Protein AF-A0A9E5NAA2-F1 (afdb_monomer_lite)

Foldseek 3Di:
DPPPQWDKAAPPHPLPQPVLVPDPDRDGIDTDRDGRDPCCNVDDDDDDDPPDDPVRVVVVVVVVVVVVVVD

Secondary structure (DSSP, 8-state):
-TTSSEEEEETTSTTS-GGGGGSSS--SEEEEES---SGGGS-------TT--HHHHHHHHHHHHHHHHH-

Structure (mmCIF, N/CA/C/O backbone):
data_AF-A0A9E5NAA2-F1
#
_entry.id   AF-A0A9E5NAA2-F1
#
loop_
_atom_site.group_PDB
_atom_site.id
_atom_site.type_symbol
_atom_site.label_atom_id
_atom_site.label_alt_id
_atom_site.label_comp_id
_atom_site.label_asym_id
_atom_site.label_entity_id
_atom_site.label_seq_id
_atom_site.pdbx_PDB_ins_code
_atom_site.Cartn_x
_atom_site.Cartn_y
_atom_site.Cartn_z
_atom_site.occupancy
_atom_site.B_iso_or_equiv
_atom_site.auth_seq_id
_atom_site.auth_comp_id
_atom_site.auth_asym_id
_atom_site.auth_atom_id
_atom_site.pdbx_PDB_model_num
ATOM 1 N N . VAL A 1 1 ? -0.830 -2.773 23.790 1.00 52.53 1 VAL A N 1
ATOM 2 C CA . VAL A 1 1 ? -0.655 -2.497 22.338 1.00 52.53 1 VAL A CA 1
ATOM 3 C C . VAL A 1 1 ? -0.253 -1.044 22.021 1.00 52.53 1 VAL A C 1
ATOM 5 O O . VAL A 1 1 ? 0.395 -0.838 21.010 1.00 52.53 1 VAL A O 1
ATOM 8 N N . ARG A 1 2 ? -0.468 -0.039 22.890 1.00 52.2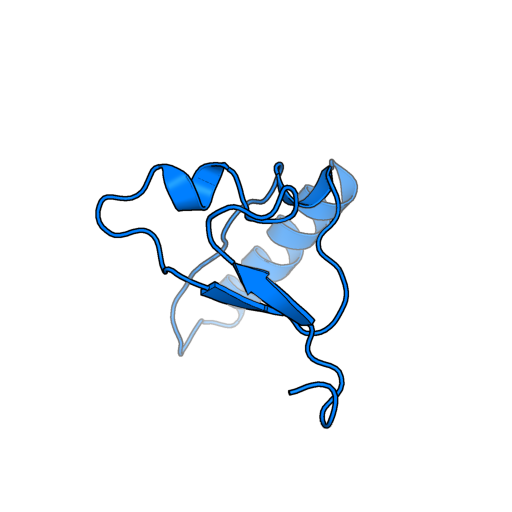8 2 ARG A N 1
ATOM 9 C CA . ARG A 1 2 ? 0.021 1.352 22.679 1.00 52.28 2 ARG A CA 1
ATOM 10 C C . ARG A 1 2 ? 1.547 1.578 22.822 1.00 52.28 2 ARG A C 1
ATOM 12 O O . ARG A 1 2 ? 1.976 2.700 23.046 1.00 52.28 2 ARG A O 1
ATOM 19 N N . GLN A 1 3 ? 2.382 0.543 22.730 1.00 55.91 3 GLN A N 1
ATOM 20 C CA . GLN A 1 3 ? 3.808 0.649 23.087 1.00 55.91 3 GLN A CA 1
ATOM 21 C C . GLN A 1 3 ? 4.759 0.973 21.918 1.00 55.91 3 GLN A C 1
ATOM 23 O O . GLN A 1 3 ? 5.944 1.152 22.162 1.00 55.91 3 GLN A O 1
ATOM 28 N N . ALA A 1 4 ? 4.274 1.101 20.674 1.00 66.56 4 ALA A N 1
ATOM 29 C CA . ALA A 1 4 ? 5.151 1.299 19.507 1.00 66.56 4 ALA A CA 1
ATOM 30 C C . ALA A 1 4 ? 4.667 2.348 18.475 1.00 66.56 4 ALA A C 1
ATOM 32 O O . ALA A 1 4 ? 5.123 2.346 17.335 1.00 66.56 4 ALA A O 1
ATOM 33 N N . GLY A 1 5 ? 3.755 3.256 18.851 1.00 84.25 5 GLY A N 1
ATOM 34 C CA . GLY A 1 5 ? 3.238 4.290 17.933 1.00 84.25 5 GLY A CA 1
ATOM 35 C C . GLY A 1 5 ? 2.291 3.754 16.851 1.00 84.25 5 GLY A C 1
ATOM 36 O O . GLY A 1 5 ? 2.151 4.369 15.797 1.00 84.25 5 GLY A O 1
ATOM 37 N N . PHE A 1 6 ? 1.667 2.601 17.111 1.00 89.19 6 PHE A N 1
ATOM 38 C CA . PHE A 1 6 ? 0.649 2.005 16.251 1.00 89.19 6 PHE A CA 1
ATOM 39 C C . PHE A 1 6 ? -0.737 2.105 16.895 1.00 89.19 6 PHE A C 1
ATOM 41 O O . PHE A 1 6 ? -0.902 1.843 18.090 1.00 89.19 6 PHE A O 1
ATOM 48 N N . ASN A 1 7 ? -1.726 2.421 16.069 1.00 90.00 7 ASN A N 1
ATOM 49 C CA . ASN A 1 7 ? -3.147 2.379 16.363 1.00 90.00 7 ASN A CA 1
ATOM 50 C C . ASN A 1 7 ? -3.722 1.054 15.854 1.00 90.00 7 ASN A C 1
ATOM 52 O O . ASN A 1 7 ? -3.425 0.630 14.740 1.00 90.00 7 ASN A O 1
ATOM 56 N N . LEU A 1 8 ? -4.529 0.388 16.677 1.00 93.31 8 LEU A N 1
ATOM 57 C CA . LEU A 1 8 ? -5.279 -0.791 16.254 1.00 93.31 8 LEU A CA 1
ATOM 58 C C . LEU A 1 8 ? -6.649 -0.326 15.755 1.00 93.31 8 LEU A C 1
ATOM 60 O O . LEU A 1 8 ? -7.387 0.280 16.526 1.00 93.31 8 LEU A O 1
ATOM 64 N N . VAL A 1 9 ? -6.965 -0.608 14.492 1.00 94.69 9 VAL A N 1
ATOM 65 C CA . VAL A 1 9 ? -8.265 -0.322 13.869 1.00 94.69 9 VAL A CA 1
ATOM 66 C C . VAL A 1 9 ? -8.954 -1.649 13.585 1.00 94.69 9 VAL A C 1
ATOM 68 O O . VAL A 1 9 ? -8.450 -2.460 12.817 1.00 94.69 9 VAL A O 1
ATOM 71 N N . THR A 1 10 ? -10.088 -1.897 14.219 1.00 96.12 10 THR A N 1
ATOM 72 C CA . THR A 1 10 ? -10.885 -3.121 14.078 1.00 96.12 10 THR A CA 1
ATOM 73 C C . THR A 1 10 ? -11.929 -2.979 12.972 1.00 96.12 10 THR A C 1
ATOM 75 O O . THR A 1 10 ? -12.292 -1.870 12.591 1.00 96.12 10 THR A O 1
ATOM 78 N N . TYR A 1 11 ? -12.448 -4.095 12.456 1.00 96.31 11 TYR A N 1
ATOM 79 C CA . TYR A 1 11 ? -13.450 -4.118 11.377 1.00 96.31 11 TYR A CA 1
ATOM 80 C C . TYR A 1 11 ? -14.667 -3.197 11.619 1.00 96.31 11 TYR A C 1
ATOM 82 O O . TYR A 1 11 ? -15.166 -2.546 10.692 1.00 96.31 11 TYR A O 1
ATOM 90 N N . ASN A 1 12 ? -15.111 -3.102 12.876 1.00 95.25 12 ASN A N 1
ATOM 91 C CA . ASN A 1 12 ? -16.267 -2.302 13.287 1.00 95.25 12 ASN A CA 1
ATOM 92 C C . ASN A 1 12 ? -15.936 -0.826 13.556 1.00 95.25 12 ASN A C 1
ATOM 94 O O . ASN A 1 12 ? -16.857 -0.032 13.746 1.00 95.25 12 ASN A O 1
ATOM 98 N N . ASP A 1 13 ? -14.659 -0.435 13.561 1.00 94.56 13 ASP A N 1
ATOM 99 C CA . ASP A 1 13 ? -14.292 0.955 13.813 1.00 94.56 13 ASP A CA 1
ATOM 100 C C . ASP A 1 13 ? -14.699 1.861 12.639 1.00 94.56 13 ASP A C 1
ATOM 102 O O . ASP A 1 13 ? -14.542 1.488 11.470 1.00 94.56 13 ASP A O 1
ATOM 106 N N . PRO A 1 14 ? -15.167 3.095 12.902 1.00 92.12 14 PRO A N 1
ATOM 107 C CA . PRO A 1 14 ? -15.459 4.069 11.848 1.00 92.12 14 PRO A CA 1
ATOM 108 C C . PRO A 1 14 ? -14.248 4.400 10.966 1.00 92.12 14 PRO A C 1
ATOM 110 O O . PRO A 1 14 ? -14.418 4.729 9.797 1.00 92.12 14 PRO A O 1
ATOM 113 N N . ALA A 1 15 ? -13.036 4.288 11.519 1.00 92.38 15 ALA A N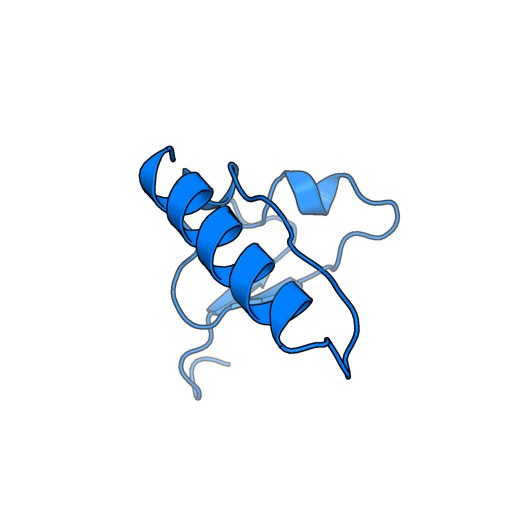 1
ATOM 114 C CA . ALA A 1 15 ? -11.777 4.519 10.813 1.00 92.38 15 ALA A CA 1
ATOM 115 C C . ALA A 1 15 ? -11.353 3.351 9.900 1.00 92.38 15 ALA A C 1
ATOM 117 O O . ALA A 1 15 ? -10.378 3.477 9.164 1.00 92.38 15 ALA A O 1
ATOM 118 N N . TYR A 1 16 ? -12.044 2.205 9.942 1.00 94.50 16 TYR A N 1
ATOM 119 C CA . TYR A 1 16 ? -11.713 1.077 9.076 1.00 94.50 16 TYR A CA 1
ATOM 120 C C . TYR A 1 16 ? -12.056 1.404 7.609 1.00 94.50 16 TYR A C 1
ATOM 122 O O . TYR A 1 16 ? -13.203 1.771 7.325 1.00 94.50 16 TYR A O 1
ATOM 130 N N . PRO A 1 17 ? -11.120 1.237 6.651 1.00 94.56 17 PRO A N 1
ATOM 131 C CA . PRO A 1 17 ? -11.344 1.620 5.260 1.00 94.56 17 PRO A CA 1
ATOM 132 C C . PRO A 1 17 ? -12.541 0.901 4.626 1.00 94.56 17 PRO A C 1
ATOM 134 O O . PRO A 1 17 ? -12.574 -0.327 4.526 1.00 94.56 17 PRO A O 1
ATOM 137 N N . SER A 1 18 ? -13.511 1.668 4.122 1.00 93.56 18 SER A N 1
ATOM 138 C CA . SER A 1 18 ? -14.737 1.128 3.515 1.00 93.56 18 SER A CA 1
ATOM 139 C C . SER A 1 18 ? -14.450 0.194 2.337 1.00 93.56 18 SER A C 1
ATOM 141 O O . SER A 1 18 ? -15.047 -0.874 2.245 1.00 93.56 18 SER A O 1
ATOM 143 N N . ARG A 1 19 ? -13.477 0.539 1.482 1.00 93.50 19 ARG A N 1
ATOM 144 C CA . ARG A 1 19 ? -13.044 -0.303 0.353 1.00 93.50 19 ARG A CA 1
ATOM 145 C C . ARG A 1 19 ? -12.499 -1.654 0.793 1.00 93.50 19 ARG A C 1
ATOM 147 O O . ARG A 1 19 ? -12.717 -2.644 0.104 1.00 93.50 19 ARG A O 1
ATOM 154 N N . LEU A 1 20 ? -11.832 -1.704 1.944 1.00 94.38 20 LEU A N 1
ATOM 155 C CA . LEU A 1 20 ? -11.283 -2.944 2.473 1.00 94.38 20 LEU A CA 1
ATOM 156 C C . LEU A 1 20 ? -12.373 -3.846 3.063 1.00 94.38 20 LEU A C 1
ATOM 158 O O . LEU A 1 20 ? -12.183 -5.049 3.102 1.00 94.38 20 LEU A O 1
ATOM 162 N N . ARG A 1 21 ? -13.546 -3.310 3.432 1.00 94.62 21 ARG A N 1
ATOM 163 C CA . ARG A 1 21 ? -14.712 -4.140 3.795 1.00 94.62 21 ARG A CA 1
ATOM 164 C C . ARG A 1 21 ? -15.325 -4.870 2.598 1.00 94.62 21 ARG A C 1
ATOM 166 O O . ARG A 1 21 ? -16.083 -5.808 2.796 1.00 94.62 21 ARG A O 1
ATOM 173 N N . MET A 1 22 ? -15.039 -4.422 1.373 1.00 95.69 22 MET A N 1
ATOM 174 C CA . MET A 1 22 ? -15.668 -4.945 0.153 1.00 95.69 22 MET A CA 1
ATOM 175 C C . MET A 1 22 ? -14.916 -6.123 -0.482 1.00 95.69 22 MET A C 1
ATOM 177 O O . MET A 1 22 ? -15.411 -6.696 -1.450 1.00 95.69 22 MET A O 1
ATOM 181 N N . ILE A 1 23 ? -13.721 -6.474 0.004 1.00 96.62 23 ILE A N 1
ATOM 182 C CA . ILE A 1 23 ? -12.985 -7.639 -0.509 1.00 96.62 23 ILE A CA 1
ATOM 183 C C . ILE A 1 23 ? -13.551 -8.938 0.079 1.00 96.62 23 ILE A C 1
ATOM 185 O O . ILE A 1 23 ? -14.218 -8.916 1.108 1.00 96.62 23 ILE A O 1
ATOM 189 N N . SER A 1 24 ? -13.267 -10.076 -0.560 1.00 97.88 24 SER A N 1
ATOM 190 C CA . SER A 1 24 ? -13.833 -11.378 -0.163 1.00 97.88 24 SER A CA 1
ATOM 191 C C . SER A 1 24 ? -13.472 -11.822 1.259 1.00 97.88 24 SER A C 1
ATOM 193 O O . SER A 1 24 ? -14.239 -12.569 1.857 1.00 97.88 24 SER A O 1
ATOM 195 N N . ASP A 1 25 ? -12.309 -11.419 1.766 1.00 97.00 25 ASP A N 1
ATOM 196 C CA . ASP A 1 25 ? -11.814 -11.781 3.096 1.00 97.00 25 ASP A CA 1
ATOM 197 C C . ASP A 1 25 ? -11.235 -10.524 3.767 1.00 97.00 25 ASP A C 1
ATOM 199 O O . ASP A 1 25 ? -10.031 -10.258 3.674 1.00 97.00 25 ASP A O 1
ATOM 203 N N . PRO A 1 26 ? -12.099 -9.648 4.318 1.00 97.12 26 PRO A N 1
ATOM 204 C CA . PRO A 1 26 ? -11.654 -8.400 4.913 1.00 97.12 26 PRO A CA 1
ATOM 205 C C . PRO A 1 26 ? -10.897 -8.694 6.218 1.00 97.12 26 PRO A C 1
ATOM 207 O O . PRO A 1 26 ? -11.416 -9.396 7.089 1.00 97.12 26 PRO A O 1
ATOM 210 N N . PRO A 1 27 ? -9.691 -8.136 6.420 1.00 96.94 27 PRO A N 1
ATOM 211 C CA . PRO A 1 27 ? -8.925 -8.390 7.631 1.00 96.94 27 PRO A CA 1
ATOM 212 C C . PRO A 1 27 ? -9.684 -7.897 8.876 1.00 96.94 27 PRO A C 1
ATOM 214 O O . PRO A 1 27 ? -10.222 -6.784 8.861 1.00 96.94 27 PRO A O 1
ATOM 217 N N . PRO A 1 28 ? -9.694 -8.663 9.983 1.00 96.00 28 PRO A N 1
ATOM 218 C CA . PRO A 1 28 ? -10.480 -8.327 11.173 1.00 96.00 28 PRO A CA 1
ATOM 219 C C . PRO A 1 28 ? -9.953 -7.091 11.919 1.00 96.00 28 PRO A C 1
ATOM 221 O O . PRO A 1 28 ? -10.707 -6.421 12.628 1.00 96.00 28 PRO A O 1
ATOM 224 N N . PHE A 1 29 ? -8.663 -6.779 11.769 1.00 95.81 29 PHE A N 1
ATOM 225 C CA . PHE A 1 29 ? -8.029 -5.584 12.316 1.00 95.81 29 PHE A CA 1
ATOM 226 C C . PHE A 1 29 ? -6.801 -5.170 11.498 1.00 95.81 29 PHE A C 1
ATOM 228 O O . PHE A 1 29 ? -6.195 -5.979 10.797 1.00 95.81 29 PHE A O 1
ATOM 235 N N . LEU A 1 30 ? -6.419 -3.902 11.627 1.00 95.25 30 LEU A N 1
ATOM 236 C CA . LEU A 1 30 ? -5.258 -3.277 11.010 1.00 95.25 30 LEU A CA 1
ATOM 237 C C . LEU A 1 30 ? -4.393 -2.631 12.094 1.00 95.25 30 LEU A C 1
ATOM 239 O O . LEU A 1 30 ? -4.906 -1.930 12.968 1.00 95.25 30 LEU A O 1
ATOM 243 N N . TYR A 1 31 ? -3.078 -2.820 12.011 1.00 94.75 31 TYR A N 1
ATOM 244 C CA . TYR A 1 31 ? -2.122 -1.996 12.748 1.00 94.75 31 TYR A CA 1
ATOM 245 C C . TYR A 1 31 ? -1.717 -0.813 11.872 1.00 94.75 31 TYR A C 1
ATOM 247 O O . TYR A 1 31 ? -1.077 -0.989 10.838 1.00 94.75 31 TYR A O 1
ATOM 255 N N . VAL A 1 32 ? -2.081 0.391 12.291 1.00 93.62 32 VAL A 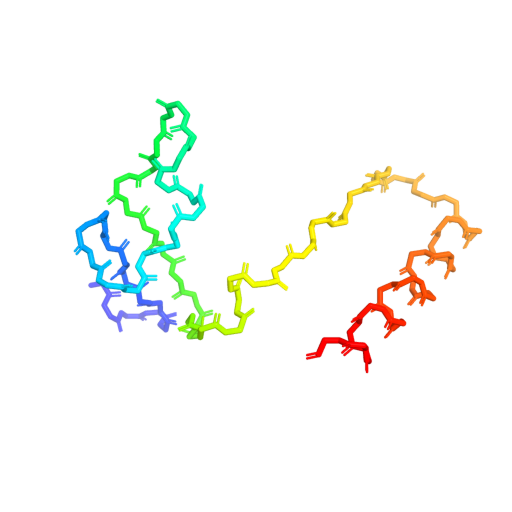N 1
ATOM 256 C CA . VAL A 1 32 ? -1.836 1.637 11.563 1.00 93.62 32 VAL A CA 1
ATOM 257 C C . VAL A 1 32 ? -0.752 2.426 12.277 1.00 93.62 32 VAL A C 1
ATOM 259 O O . VAL A 1 32 ? -0.854 2.669 13.474 1.00 93.62 32 VAL A O 1
ATOM 262 N N . LYS A 1 33 ? 0.283 2.857 11.556 1.00 92.69 33 LYS A N 1
ATOM 263 C CA . LYS A 1 33 ? 1.260 3.827 12.063 1.00 92.69 33 LYS A CA 1
ATOM 264 C C . LYS A 1 33 ? 0.944 5.194 11.466 1.00 92.69 33 LYS A C 1
ATOM 266 O O . LYS A 1 33 ? 0.980 5.327 10.249 1.00 92.69 33 LYS A O 1
ATOM 271 N N . GLY A 1 34 ? 0.666 6.184 12.309 1.00 90.81 34 GLY A N 1
ATOM 272 C CA . GLY A 1 34 ? 0.093 7.461 11.874 1.00 90.81 34 GLY A CA 1
ATOM 273 C C . GLY A 1 34 ? -1.435 7.449 11.952 1.00 90.81 34 GLY A C 1
ATOM 274 O O . GLY A 1 34 ? -2.006 6.792 12.829 1.00 90.81 34 GLY A O 1
ATOM 275 N N . GLU A 1 35 ? -2.084 8.178 11.051 1.00 89.62 35 GLU A N 1
ATOM 276 C CA . GLU A 1 35 ? -3.530 8.415 11.057 1.00 89.62 35 GLU A CA 1
ATOM 277 C C . GLU A 1 35 ? -4.133 8.069 9.693 1.00 89.62 35 GLU A C 1
ATOM 279 O O . GLU A 1 35 ? -3.487 8.276 8.670 1.00 89.62 35 GLU A O 1
ATOM 284 N N . LEU A 1 36 ? -5.354 7.523 9.699 1.00 91.50 36 LEU A N 1
ATOM 285 C CA . LEU A 1 36 ? -6.182 7.372 8.501 1.00 91.50 36 LEU A CA 1
ATOM 286 C C . LEU A 1 36 ? -7.147 8.556 8.447 1.00 91.50 36 LEU A C 1
ATOM 288 O O . LEU A 1 36 ? -7.912 8.763 9.395 1.00 91.50 36 LEU A O 1
ATOM 292 N N . CYS A 1 37 ? -7.121 9.315 7.359 1.00 91.06 37 CYS A N 1
ATOM 293 C CA . CYS A 1 37 ? -8.007 10.447 7.131 1.00 91.06 37 CYS A CA 1
ATOM 294 C C . CYS A 1 37 ? -9.106 10.103 6.113 1.00 91.06 37 CYS A C 1
ATOM 296 O O . CYS A 1 37 ? -9.176 9.000 5.570 1.00 91.06 37 CYS A O 1
ATOM 298 N N . LYS A 1 38 ? -10.042 11.031 5.885 1.00 87.69 38 LYS A N 1
ATOM 299 C CA . LYS A 1 38 ? -11.152 10.787 4.947 1.00 87.69 38 LYS A CA 1
ATOM 300 C C . LYS A 1 38 ? -10.665 10.765 3.500 1.00 87.69 38 LYS A C 1
ATOM 302 O O . LYS A 1 38 ? -11.216 10.037 2.676 1.00 87.69 38 LYS A O 1
ATOM 307 N N . GLU A 1 39 ? -9.631 11.546 3.216 1.00 88.94 39 GLU A N 1
ATOM 308 C CA . GLU A 1 39 ? -9.009 11.713 1.907 1.00 88.94 39 GLU A CA 1
ATOM 309 C C . GLU A 1 39 ? -8.341 10.409 1.439 1.00 88.94 39 GLU A C 1
ATOM 311 O O . GLU A 1 39 ? -8.355 10.118 0.245 1.00 88.94 39 GLU A O 1
ATOM 316 N N . ASP A 1 40 ? -7.903 9.546 2.368 1.00 90.25 40 ASP A N 1
ATOM 317 C CA . ASP A 1 40 ? -7.382 8.199 2.072 1.00 90.25 40 ASP A CA 1
ATOM 318 C C . ASP A 1 40 ? -8.414 7.283 1.385 1.00 90.25 40 ASP A C 1
ATOM 320 O O . ASP A 1 40 ? -8.065 6.261 0.787 1.00 90.25 40 ASP A O 1
ATOM 324 N N . GLY A 1 41 ? -9.704 7.640 1.425 1.00 88.19 41 GLY A N 1
ATOM 325 C CA . GLY A 1 41 ? -10.739 6.979 0.630 1.00 88.19 41 GLY A CA 1
ATOM 326 C C . GLY A 1 41 ? -10.543 7.147 -0.884 1.00 88.19 41 GLY A C 1
ATOM 327 O O . GLY A 1 41 ? -10.974 6.284 -1.653 1.00 88.19 41 GLY A O 1
ATOM 328 N N . SER A 1 42 ? -9.864 8.219 -1.307 1.00 90.38 42 SER A N 1
ATOM 329 C CA . SER A 1 42 ? -9.520 8.538 -2.695 1.00 90.38 42 SER A CA 1
ATOM 330 C C . SER A 1 42 ? -8.060 8.184 -3.001 1.00 90.38 42 SER A C 1
ATOM 332 O O . SER A 1 42 ? -7.260 9.025 -3.407 1.00 90.38 42 SER A O 1
ATOM 334 N N . ALA A 1 43 ? -7.702 6.915 -2.808 1.00 92.12 43 ALA A N 1
ATOM 335 C CA . ALA A 1 43 ? -6.351 6.414 -3.041 1.00 92.12 43 ALA A CA 1
ATOM 336 C C . ALA A 1 43 ? -6.220 5.645 -4.367 1.00 92.12 43 ALA A C 1
ATOM 338 O O . ALA A 1 43 ? -7.108 4.882 -4.763 1.00 92.12 43 ALA A O 1
ATOM 339 N N . VAL A 1 44 ? -5.058 5.779 -5.014 1.00 94.44 44 VAL A N 1
ATOM 340 C CA . VAL A 1 44 ? -4.661 4.996 -6.194 1.00 94.44 44 VAL A CA 1
ATOM 341 C C . VAL A 1 44 ? -3.460 4.126 -5.834 1.00 94.44 44 VAL A C 1
ATOM 343 O O . VAL A 1 44 ? -2.427 4.626 -5.395 1.00 94.44 44 VAL A O 1
ATOM 346 N N . ALA A 1 45 ? -3.581 2.813 -6.035 1.00 95.12 45 ALA A N 1
ATOM 347 C CA . ALA A 1 45 ? -2.462 1.893 -5.863 1.00 95.12 45 ALA A CA 1
ATOM 348 C C . ALA A 1 45 ? -1.555 1.918 -7.104 1.00 95.12 45 ALA A C 1
ATOM 350 O O . ALA A 1 45 ? -2.027 1.710 -8.221 1.00 95.12 45 ALA A O 1
ATOM 351 N N . VAL A 1 46 ? -0.249 2.121 -6.907 1.00 96.12 46 VAL A N 1
ATOM 352 C CA . VAL A 1 46 ? 0.768 2.068 -7.970 1.00 96.12 46 VAL A CA 1
ATOM 353 C C . VAL A 1 46 ? 1.713 0.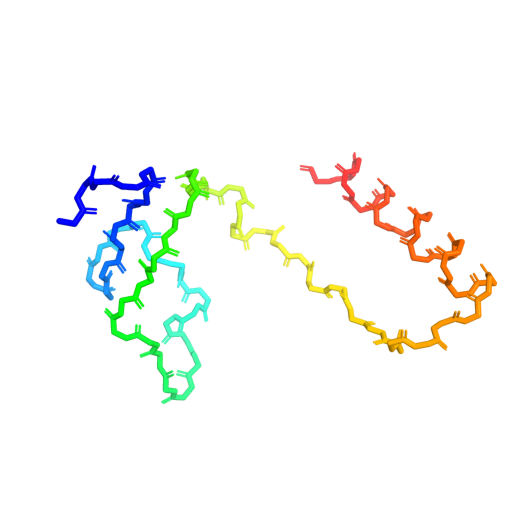901 -7.692 1.00 96.12 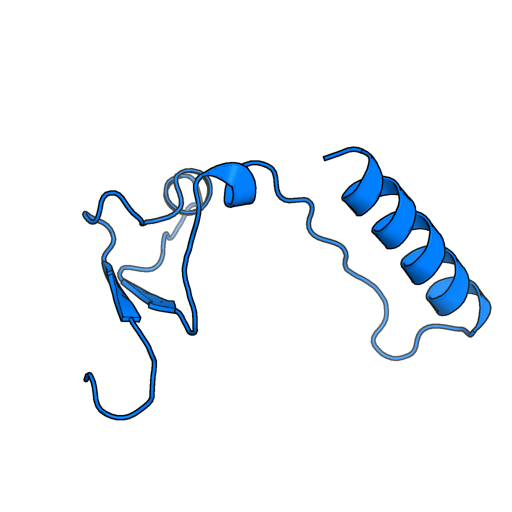46 VAL A C 1
ATOM 355 O O . VAL A 1 46 ? 2.366 0.856 -6.652 1.00 96.12 46 VAL A O 1
ATOM 358 N N . VAL A 1 47 ? 1.779 -0.056 -8.619 1.00 97.25 47 VAL A N 1
ATOM 359 C CA . VAL A 1 47 ? 2.594 -1.279 -8.516 1.00 97.25 47 VAL A CA 1
ATOM 360 C C . VAL A 1 47 ? 3.475 -1.454 -9.754 1.00 97.25 47 VAL A C 1
ATOM 362 O O . VAL A 1 47 ? 3.161 -0.937 -10.824 1.00 97.25 47 VAL A O 1
ATOM 365 N N . GLY A 1 48 ? 4.584 -2.186 -9.631 1.00 96.31 48 GLY A N 1
ATOM 366 C CA . GLY A 1 48 ? 5.523 -2.398 -10.736 1.00 96.31 48 GLY A CA 1
ATOM 367 C C . GLY A 1 48 ? 6.605 -3.437 -10.433 1.00 96.31 48 GLY A C 1
ATOM 368 O O . GLY A 1 48 ? 6.588 -4.093 -9.392 1.00 96.31 48 GLY A O 1
ATOM 369 N N . SER A 1 49 ? 7.557 -3.600 -11.359 1.00 97.38 49 SER A N 1
ATOM 370 C CA . SER A 1 49 ? 8.687 -4.528 -11.200 1.00 97.38 49 SER A CA 1
ATOM 371 C C . SER A 1 49 ? 9.569 -4.160 -10.001 1.00 97.38 49 SER A C 1
ATOM 373 O O . SER A 1 49 ? 9.945 -3.002 -9.832 1.00 97.38 49 SER A O 1
ATOM 375 N N . ARG A 1 50 ? 9.999 -5.173 -9.233 1.00 97.25 50 ARG A N 1
ATOM 376 C CA . ARG A 1 50 ? 11.020 -5.026 -8.173 1.00 97.25 50 ARG A CA 1
ATOM 377 C C . ARG A 1 50 ? 12.396 -4.634 -8.726 1.00 97.25 50 ARG A C 1
ATOM 379 O O . ARG A 1 50 ? 13.210 -4.080 -7.998 1.00 97.25 50 ARG A O 1
ATOM 386 N N . SER A 1 51 ? 12.648 -4.920 -10.005 1.00 97.62 51 SER A N 1
ATOM 387 C CA . SER A 1 51 ? 13.839 -4.503 -10.751 1.00 97.62 51 SER A CA 1
ATOM 388 C C . SER A 1 51 ? 13.395 -3.644 -11.936 1.00 97.62 51 SER A C 1
ATOM 390 O O . SER A 1 51 ? 13.427 -4.057 -13.095 1.00 97.62 51 SER A O 1
ATOM 392 N N . ALA A 1 52 ? 12.828 -2.478 -11.629 1.00 97.75 52 ALA A N 1
ATOM 393 C CA . ALA A 1 52 ? 12.388 -1.530 -12.645 1.00 97.75 52 ALA A CA 1
ATOM 394 C C . ALA A 1 52 ? 13.591 -0.888 -13.353 1.00 97.75 52 ALA A C 1
ATOM 396 O O . ALA A 1 52 ? 14.595 -0.559 -12.718 1.00 97.75 52 ALA A O 1
ATOM 397 N N . SER A 1 53 ? 13.456 -0.661 -14.661 1.00 98.50 53 SER A N 1
ATOM 398 C CA . SER A 1 53 ? 14.416 0.130 -15.431 1.00 98.50 53 SER A CA 1
ATOM 399 C C . SER A 1 53 ? 14.420 1.593 -14.974 1.00 98.50 53 SER A C 1
ATOM 401 O O . SER A 1 53 ? 13.446 2.076 -14.391 1.00 98.50 53 SER A O 1
ATOM 403 N N . GLU A 1 54 ? 15.484 2.332 -15.292 1.00 98.44 54 GLU A N 1
ATOM 404 C CA . GLU A 1 54 ? 15.559 3.772 -14.995 1.00 98.44 54 GLU A CA 1
ATOM 405 C C . GLU A 1 54 ? 14.417 4.565 -15.645 1.00 98.44 54 GLU A C 1
ATOM 407 O O . GLU A 1 54 ? 13.851 5.469 -15.028 1.00 98.44 54 GLU A O 1
ATOM 412 N N . TYR A 1 55 ? 14.004 4.172 -16.854 1.00 98.19 55 TYR A N 1
ATOM 413 C CA . TYR A 1 55 ? 12.821 4.736 -17.502 1.00 98.19 55 TYR A CA 1
ATOM 414 C C . TYR A 1 55 ? 11.548 4.485 -16.680 1.00 98.19 55 TYR A C 1
ATOM 416 O O . TYR A 1 55 ? 10.810 5.425 -16.393 1.00 98.19 55 TYR A O 1
ATOM 424 N N . GLY A 1 56 ? 11.320 3.242 -16.240 1.00 98.19 56 GLY A N 1
ATOM 425 C CA . GLY A 1 56 ? 10.148 2.893 -15.434 1.00 98.19 56 GLY A CA 1
ATOM 426 C C . GLY A 1 56 ? 10.092 3.662 -14.112 1.00 98.19 56 GLY A C 1
ATOM 427 O O . GLY A 1 56 ? 9.033 4.161 -13.736 1.00 98.19 56 GLY A O 1
ATOM 428 N N . LYS A 1 57 ? 11.240 3.837 -13.443 1.00 98.31 57 LYS A N 1
ATOM 429 C CA . LYS A 1 57 ? 11.343 4.663 -12.229 1.00 98.31 57 LYS A CA 1
ATOM 430 C C . LYS A 1 57 ? 10.976 6.121 -12.504 1.00 98.31 57 LYS A C 1
ATOM 432 O O . LYS A 1 57 ? 10.216 6.707 -11.736 1.00 98.31 57 LYS A O 1
ATOM 437 N N . ARG A 1 58 ? 11.481 6.703 -13.600 1.00 98.44 58 ARG A N 1
ATOM 438 C CA . ARG A 1 58 ? 11.173 8.091 -13.984 1.00 98.44 58 ARG A CA 1
ATOM 439 C C . ARG A 1 58 ? 9.674 8.284 -14.220 1.00 98.44 58 ARG A C 1
ATOM 441 O O . ARG A 1 58 ? 9.102 9.215 -13.663 1.00 98.44 58 ARG A O 1
ATOM 448 N N . VAL A 1 59 ? 9.051 7.387 -14.985 1.00 98.06 59 VAL A N 1
ATOM 449 C CA . VAL A 1 59 ? 7.607 7.437 -15.263 1.00 98.06 59 VAL A CA 1
ATOM 450 C C . VAL A 1 59 ? 6.793 7.311 -13.975 1.00 98.06 59 VAL A C 1
ATOM 452 O O . VAL A 1 59 ? 5.860 8.082 -13.775 1.00 98.06 59 VAL A O 1
ATOM 455 N N . ALA A 1 60 ? 7.162 6.400 -13.069 1.00 98.12 60 ALA A N 1
ATOM 456 C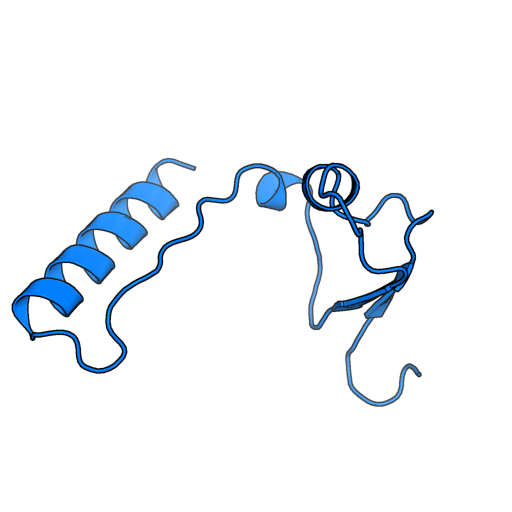 CA . ALA A 1 60 ? 6.469 6.247 -11.790 1.00 98.12 60 ALA A CA 1
ATOM 457 C C . ALA A 1 60 ? 6.521 7.532 -10.945 1.00 98.12 60 ALA A C 1
ATOM 459 O O . ALA A 1 60 ? 5.505 7.945 -10.393 1.00 98.12 60 ALA A O 1
ATOM 460 N N . VAL A 1 61 ? 7.677 8.203 -10.882 1.00 98.12 61 VAL A N 1
ATOM 461 C CA . VAL A 1 61 ? 7.821 9.481 -10.163 1.00 98.12 61 VAL A CA 1
ATOM 462 C C . VAL A 1 61 ? 6.947 10.573 -10.777 1.00 98.12 61 VAL A C 1
ATOM 464 O O . VAL A 1 61 ? 6.287 11.310 -10.047 1.00 98.12 61 VAL A O 1
ATOM 467 N N . GLU A 1 62 ? 6.953 10.700 -12.102 1.00 98.00 62 GLU A N 1
ATOM 468 C CA . GLU A 1 62 ? 6.166 11.713 -12.806 1.00 98.00 62 GLU A CA 1
ATOM 469 C C . GLU A 1 62 ? 4.663 11.493 -12.616 1.00 98.00 62 GLU A C 1
ATOM 471 O O . GLU A 1 62 ? 3.955 12.416 -12.217 1.00 98.00 62 GLU A O 1
ATOM 476 N N . LEU A 1 63 ? 4.198 10.255 -12.803 1.00 97.38 63 LEU A N 1
ATOM 477 C CA . LEU A 1 63 ? 2.796 9.890 -12.644 1.00 97.38 63 LEU A CA 1
ATOM 478 C C . LEU A 1 63 ? 2.313 10.128 -11.209 1.00 97.38 63 LEU A C 1
ATOM 480 O O . LEU A 1 63 ? 1.302 10.798 -11.006 1.00 97.38 63 LEU A O 1
ATOM 484 N N . CYS A 1 64 ? 3.043 9.619 -10.212 1.00 97.62 64 CYS A N 1
ATOM 485 C CA . CYS A 1 64 ? 2.662 9.769 -8.809 1.00 97.62 64 CYS A CA 1
ATOM 486 C C . CYS A 1 64 ? 2.653 11.236 -8.371 1.00 97.62 64 CYS A C 1
ATOM 488 O O . CYS A 1 64 ? 1.764 11.635 -7.623 1.00 97.62 64 CYS A O 1
ATOM 490 N N . ARG A 1 65 ? 3.601 12.053 -8.855 1.00 97.94 65 ARG A N 1
ATOM 491 C CA . ARG A 1 65 ? 3.612 13.494 -8.570 1.00 97.94 65 ARG A CA 1
ATOM 492 C C . ARG A 1 65 ? 2.363 14.170 -9.124 1.00 97.94 65 ARG A C 1
ATOM 494 O O . ARG A 1 65 ? 1.720 14.918 -8.398 1.00 97.94 65 ARG A O 1
ATOM 501 N N . SER A 1 66 ? 2.023 13.909 -10.383 1.00 97.12 66 SER A N 1
ATOM 502 C CA . SER A 1 66 ? 0.841 14.502 -11.011 1.00 97.12 66 SER A CA 1
ATOM 503 C C . SER A 1 66 ? -0.449 14.068 -10.316 1.00 97.12 66 SER A C 1
ATOM 505 O O . SER A 1 66 ? -1.297 14.910 -10.051 1.00 97.12 66 SER A O 1
ATOM 507 N N . LEU A 1 67 ? -0.578 12.788 -9.951 1.00 95.00 67 LEU A N 1
ATOM 508 C CA . LEU A 1 67 ? -1.735 12.289 -9.199 1.00 95.00 67 LEU A CA 1
ATOM 509 C C . LEU A 1 67 ? -1.868 12.967 -7.829 1.00 95.00 67 LEU A C 1
ATOM 511 O O . LEU A 1 67 ? -2.962 13.382 -7.467 1.00 95.00 67 LEU A O 1
ATOM 515 N N . ALA A 1 68 ? -0.762 13.124 -7.099 1.00 93.75 68 ALA A N 1
ATOM 516 C CA . ALA A 1 68 ? -0.764 13.764 -5.784 1.00 93.75 68 ALA A CA 1
ATOM 517 C C . ALA A 1 68 ? -1.073 15.269 -5.831 1.00 93.75 68 ALA A C 1
ATOM 519 O O . ALA A 1 68 ? -1.543 15.811 -4.842 1.00 93.75 68 ALA A O 1
ATOM 520 N N . LEU A 1 69 ? -0.787 15.949 -6.947 1.00 95.19 69 LEU A N 1
ATOM 521 C CA . LEU A 1 69 ? -1.121 17.367 -7.135 1.00 95.19 69 LEU A CA 1
ATOM 522 C C . LEU A 1 69 ? -2.572 17.596 -7.584 1.00 95.19 69 LEU A C 1
ATOM 524 O O . LEU A 1 69 ? -3.052 18.724 -7.506 1.00 95.19 69 LEU A O 1
ATOM 528 N N . LEU A 1 70 ? -3.227 16.566 -8.126 1.00 90.94 70 LEU A N 1
ATOM 529 C CA . LEU A 1 70 ? -4.611 16.633 -8.606 1.00 90.94 70 LEU A CA 1
ATOM 530 C C . LEU A 1 70 ? -5.642 16.245 -7.539 1.00 90.94 70 LEU A C 1
ATOM 532 O O . LEU A 1 70 ? -6.803 16.631 -7.676 1.00 90.94 70 LEU A O 1
ATOM 536 N N . GLY A 1 71 ? -5.238 15.436 -6.557 1.00 81.62 71 GLY A N 1
ATOM 537 C CA . GLY A 1 71 ? -6.042 15.093 -5.379 1.00 81.62 71 GLY A CA 1
ATOM 538 C C . GLY A 1 71 ? -5.956 16.158 -4.298 1.00 81.62 71 GLY A C 1
ATOM 539 O O . GLY A 1 71 ? -6.924 16.230 -3.513 1.00 81.62 71 GLY A O 1
#

Radius of gyration: 15.83 Å; chains: 1; bounding box: 32×29×41 Å

pLDDT: mean 92.38, std 9.45, range [52.28, 98.5]

Sequence (71 aa):
VRQAGFNLVTYNDPAYPSRLRMISDPPPFLYVKGELCKEDGSAVAVVGSRSASEYGKRVAVELCRSLALLG